Protein AF-A0A817PWX0-F1 (afdb_monomer_lite)

Structure (mmCIF, N/CA/C/O backbone):
data_AF-A0A817PWX0-F1
#
_entry.id   AF-A0A817PWX0-F1
#
loop_
_atom_site.group_PDB
_atom_site.id
_atom_site.type_symbol
_atom_site.label_atom_id
_atom_site.label_alt_id
_atom_site.label_comp_id
_atom_site.label_asym_id
_atom_site.label_entity_id
_atom_site.label_seq_id
_atom_site.pdbx_PDB_ins_code
_atom_site.Cartn_x
_atom_site.Cartn_y
_atom_site.Cartn_z
_atom_site.occupancy
_atom_site.B_iso_or_equiv
_atom_site.auth_seq_id
_atom_site.auth_comp_id
_atom_site.auth_asym_id
_atom_site.auth_atom_id
_atom_site.pdbx_PDB_model_num
ATOM 1 N N . MET A 1 1 ? 6.163 5.329 -25.088 1.00 40.84 1 MET A N 1
ATOM 2 C CA . MET A 1 1 ? 6.617 5.057 -26.471 1.00 40.84 1 MET A CA 1
ATOM 3 C C . MET A 1 1 ? 7.063 6.330 -27.169 1.00 40.84 1 MET A C 1
ATOM 5 O O . MET A 1 1 ? 8.194 6.352 -27.630 1.00 40.84 1 MET A O 1
ATOM 9 N N . LEU A 1 2 ? 6.255 7.398 -27.158 1.00 43.59 2 LEU A N 1
ATOM 10 C CA . LEU A 1 2 ? 6.602 8.690 -27.769 1.00 43.59 2 LEU A CA 1
ATOM 11 C C . LEU A 1 2 ? 7.989 9.223 -27.345 1.00 43.59 2 LEU A C 1
ATOM 13 O O . LEU A 1 2 ? 8.779 9.614 -28.189 1.00 43.59 2 LEU A O 1
ATOM 17 N N . THR A 1 3 ? 8.341 9.134 -26.059 1.00 62.03 3 THR A N 1
ATOM 18 C CA . THR A 1 3 ? 9.632 9.606 -25.517 1.00 62.03 3 THR A CA 1
ATOM 19 C C . THR A 1 3 ? 10.842 8.781 -25.958 1.00 62.03 3 THR A C 1
ATOM 21 O O . THR A 1 3 ? 11.950 9.301 -26.011 1.00 62.03 3 THR A O 1
ATOM 24 N N . ILE A 1 4 ? 10.650 7.491 -26.252 1.00 58.84 4 ILE A N 1
ATOM 25 C CA . ILE A 1 4 ? 11.721 6.617 -26.752 1.00 58.84 4 ILE A CA 1
ATOM 26 C C . ILE A 1 4 ? 11.934 6.910 -28.237 1.00 58.84 4 ILE A C 1
ATOM 28 O O . ILE A 1 4 ? 13.064 7.134 -28.645 1.00 58.84 4 ILE A O 1
ATOM 32 N N . ILE A 1 5 ? 10.851 7.025 -29.011 1.00 57.34 5 ILE A N 1
ATOM 33 C CA . ILE A 1 5 ? 10.894 7.398 -30.434 1.00 57.34 5 ILE A CA 1
ATOM 34 C C . ILE A 1 5 ? 11.563 8.770 -30.616 1.00 57.34 5 ILE A C 1
ATOM 36 O O . ILE A 1 5 ? 12.444 8.908 -31.456 1.00 57.34 5 ILE A O 1
ATOM 40 N N . LEU A 1 6 ? 11.233 9.756 -29.773 1.00 64.19 6 LEU A N 1
ATOM 41 C CA . LEU A 1 6 ? 11.852 11.086 -29.813 1.00 64.19 6 LEU A CA 1
ATOM 42 C C . LEU A 1 6 ? 13.366 11.039 -29.540 1.00 64.19 6 LEU A C 1
ATOM 44 O O . LEU A 1 6 ? 14.138 11.736 -30.191 1.00 64.19 6 LEU A O 1
ATOM 48 N N . LYS A 1 7 ? 13.801 10.193 -28.597 1.00 67.56 7 LYS A N 1
ATOM 49 C CA . LYS A 1 7 ? 15.224 9.998 -28.282 1.00 67.56 7 LYS A CA 1
ATOM 50 C C . LYS A 1 7 ? 15.969 9.265 -29.400 1.00 67.56 7 LYS A C 1
ATOM 52 O O . LYS A 1 7 ? 17.110 9.613 -29.671 1.00 67.56 7 LYS A O 1
ATOM 57 N N . LEU A 1 8 ? 15.333 8.300 -30.065 1.00 64.38 8 LEU A N 1
ATOM 58 C CA . LEU A 1 8 ? 15.919 7.592 -31.209 1.00 64.38 8 LEU A CA 1
ATOM 59 C C . LEU A 1 8 ? 16.055 8.516 -32.428 1.00 64.38 8 LEU A C 1
ATOM 61 O O . LEU A 1 8 ? 17.095 8.505 -33.076 1.00 64.38 8 LEU A O 1
ATOM 65 N N . LEU A 1 9 ? 15.065 9.381 -32.674 1.00 64.81 9 LEU A N 1
ATOM 66 C CA . LEU A 1 9 ? 15.140 10.425 -33.704 1.00 64.81 9 LEU A CA 1
ATOM 67 C C . LEU A 1 9 ? 16.273 11.423 -33.421 1.00 64.81 9 LEU A C 1
ATOM 69 O O . LEU A 1 9 ? 16.997 11.804 -34.334 1.00 64.81 9 LEU A O 1
ATOM 73 N N . LEU A 1 10 ? 16.473 11.812 -32.158 1.00 66.38 10 LEU A N 1
ATOM 74 C CA . LEU A 1 10 ? 17.607 12.646 -31.742 1.00 66.38 10 LEU A CA 1
ATOM 75 C C . LEU A 1 10 ? 18.958 11.957 -31.985 1.00 66.38 10 LEU A C 1
ATOM 77 O O . LEU A 1 10 ? 19.878 12.594 -32.490 1.00 66.38 10 LEU A O 1
ATOM 81 N N . VAL A 1 11 ? 19.073 10.663 -31.673 1.00 68.69 11 VAL A N 1
ATOM 82 C CA . VAL A 1 11 ? 20.285 9.875 -31.957 1.00 68.69 11 VAL A CA 1
ATOM 83 C C . VAL A 1 11 ? 20.549 9.810 -33.463 1.00 68.69 11 VAL A C 1
ATOM 85 O O . VAL A 1 11 ? 21.679 10.035 -33.887 1.00 68.69 11 VAL A O 1
ATOM 88 N N . GLU A 1 12 ? 19.522 9.592 -34.286 1.00 67.31 12 GLU A N 1
ATOM 89 C CA . GLU A 1 12 ? 19.667 9.567 -35.745 1.00 67.31 12 GLU A CA 1
ATOM 90 C C . GLU A 1 12 ? 20.144 10.921 -36.302 1.00 67.31 12 GLU A C 1
ATOM 92 O O . GLU A 1 12 ? 21.067 10.955 -37.116 1.00 67.31 12 GLU A O 1
ATOM 97 N N . GLN A 1 13 ? 19.590 12.040 -35.821 1.00 71.25 13 GLN A N 1
ATOM 98 C CA . GLN A 1 13 ? 19.987 13.393 -36.245 1.00 71.25 13 GLN A CA 1
ATOM 99 C C . GLN A 1 13 ? 21.423 13.752 -35.832 1.00 71.25 13 GLN A C 1
ATOM 101 O O . GLN A 1 13 ? 22.131 14.413 -36.589 1.00 71.25 13 GLN A O 1
ATOM 106 N N . ILE A 1 14 ? 21.878 13.293 -34.661 1.00 72.50 14 ILE A N 1
ATOM 107 C CA . ILE A 1 14 ? 23.241 13.544 -34.162 1.00 72.50 14 ILE A CA 1
ATOM 108 C C . ILE A 1 14 ? 24.264 12.638 -34.861 1.00 72.50 14 ILE A C 1
ATOM 110 O O . ILE A 1 14 ? 25.370 13.077 -35.178 1.00 72.50 14 ILE A O 1
ATOM 114 N N . CYS A 1 15 ? 23.916 11.377 -35.125 1.00 73.94 15 CYS A N 1
ATOM 115 C CA . CYS A 1 15 ? 24.840 10.413 -35.721 1.00 73.94 15 CYS A CA 1
ATOM 116 C C . CYS A 1 15 ? 24.952 10.545 -37.248 1.00 73.94 15 CYS A C 1
ATOM 118 O O . CYS A 1 15 ? 25.996 10.204 -37.802 1.00 73.94 15 CYS A O 1
ATOM 120 N N . ARG A 1 16 ? 23.930 11.057 -37.948 1.00 74.50 16 ARG A N 1
ATOM 121 C CA . ARG A 1 16 ? 23.910 11.135 -39.422 1.00 74.50 16 ARG A CA 1
ATOM 122 C C . ARG A 1 16 ? 25.044 11.977 -40.042 1.00 74.50 16 ARG A C 1
ATOM 124 O O . ARG A 1 16 ? 25.649 11.491 -40.997 1.00 74.50 16 ARG A O 1
ATOM 131 N N . PRO A 1 17 ? 25.424 13.155 -39.512 1.00 79.00 17 PRO A N 1
ATOM 132 C CA . PRO A 1 17 ? 26.587 13.901 -40.003 1.00 79.00 17 PRO A CA 1
ATOM 133 C C . PRO A 1 17 ? 27.907 13.133 -39.836 1.00 79.00 17 PRO A C 1
ATOM 135 O O . PRO A 1 17 ? 28.744 13.133 -40.733 1.00 79.00 17 PRO A O 1
ATOM 138 N N . ALA A 1 18 ? 28.075 12.431 -38.712 1.00 73.00 18 ALA A N 1
ATOM 139 C CA . ALA A 1 18 ? 29.274 11.648 -38.414 1.00 73.00 18 ALA A CA 1
ATOM 140 C C . ALA A 1 18 ? 29.367 10.354 -39.243 1.00 73.00 18 ALA A C 1
ATOM 142 O O . ALA A 1 18 ? 30.470 9.922 -39.578 1.00 73.00 18 ALA A O 1
ATOM 143 N N . ILE A 1 19 ? 28.226 9.762 -39.616 1.00 74.75 19 ILE A N 1
ATOM 144 C CA . ILE A 1 19 ? 28.167 8.646 -40.571 1.00 74.75 19 ILE A CA 1
ATOM 145 C C . ILE A 1 19 ? 28.560 9.127 -41.972 1.00 74.75 19 ILE A C 1
ATOM 147 O O . ILE A 1 19 ? 29.402 8.506 -42.616 1.00 74.75 19 ILE A O 1
ATOM 151 N N . ASN A 1 20 ? 28.014 10.260 -42.425 1.00 78.00 20 ASN A N 1
ATOM 152 C CA . ASN A 1 20 ? 28.338 10.828 -43.740 1.00 78.00 20 ASN A CA 1
ATOM 153 C C . ASN A 1 20 ? 29.815 11.246 -43.855 1.00 78.00 20 ASN A C 1
ATOM 155 O O . ASN A 1 20 ? 30.391 11.163 -44.934 1.00 78.00 20 ASN A O 1
ATOM 159 N N . ALA A 1 21 ? 30.435 11.656 -42.744 1.00 80.31 21 ALA A N 1
ATOM 160 C CA . ALA A 1 21 ? 31.865 11.953 -42.660 1.00 80.31 21 ALA A CA 1
ATOM 161 C C . ALA A 1 21 ? 32.761 10.699 -42.541 1.00 80.31 21 ALA A C 1
ATOM 163 O O . ALA A 1 21 ? 33.978 10.831 -42.448 1.00 80.31 21 ALA A O 1
ATOM 164 N N . GLY A 1 22 ? 32.185 9.488 -42.501 1.00 75.00 22 GLY A N 1
ATOM 165 C CA . GLY A 1 22 ? 32.920 8.224 -42.362 1.00 75.00 22 GLY A CA 1
ATOM 166 C C . GLY A 1 22 ? 33.505 7.963 -40.966 1.00 75.00 22 GLY A C 1
ATOM 167 O O . GLY A 1 22 ? 34.247 7.001 -40.787 1.00 75.00 22 GLY A O 1
ATOM 168 N N . ILE A 1 23 ? 33.174 8.800 -39.977 1.00 78.69 23 ILE A N 1
ATOM 169 C CA . ILE A 1 23 ? 33.685 8.719 -38.599 1.00 78.69 23 ILE A CA 1
ATOM 170 C C . ILE A 1 23 ? 32.976 7.599 -37.823 1.00 78.69 23 ILE A C 1
ATOM 172 O O . ILE A 1 23 ? 33.595 6.904 -37.020 1.00 78.69 23 ILE A O 1
ATOM 176 N N . LEU A 1 24 ? 31.676 7.409 -38.070 1.00 74.25 24 LEU A N 1
ATOM 177 C CA . LEU A 1 24 ? 30.864 6.341 -37.484 1.00 74.25 24 LEU A CA 1
ATOM 178 C C . LEU A 1 24 ? 30.359 5.397 -38.573 1.00 74.25 24 LEU A C 1
ATOM 180 O O . LEU A 1 24 ? 29.865 5.837 -39.610 1.00 74.25 24 LEU A O 1
ATOM 184 N N . LYS A 1 25 ? 30.410 4.087 -38.321 1.00 81.69 25 LYS A N 1
ATOM 185 C CA . LYS A 1 25 ? 29.771 3.108 -39.204 1.00 81.69 25 LYS A CA 1
ATOM 186 C C . LYS A 1 25 ? 28.276 3.035 -38.907 1.00 81.69 25 LYS A C 1
ATOM 188 O O . LYS A 1 25 ? 27.864 2.934 -37.753 1.00 81.69 25 LYS A O 1
ATOM 193 N N . SER A 1 26 ? 27.475 3.031 -39.971 1.00 75.19 26 SER A N 1
ATOM 194 C CA . SER A 1 26 ? 26.016 2.848 -39.921 1.00 75.19 26 SER A CA 1
ATOM 195 C C . SER A 1 26 ? 25.606 1.644 -39.059 1.00 75.19 26 SER A C 1
ATOM 197 O O . SER A 1 26 ? 24.709 1.750 -38.221 1.00 75.19 26 SER A O 1
ATOM 199 N N . ASP A 1 27 ? 26.306 0.518 -39.212 1.00 80.44 27 ASP A N 1
ATOM 200 C CA . ASP A 1 27 ? 25.978 -0.734 -38.522 1.00 80.44 27 ASP A CA 1
ATOM 201 C C . ASP A 1 27 ? 26.180 -0.651 -37.004 1.00 80.44 27 ASP A C 1
ATOM 203 O O . ASP A 1 27 ? 25.397 -1.227 -36.244 1.00 80.44 27 ASP A O 1
ATOM 207 N N . ASP A 1 28 ? 27.181 0.106 -36.548 1.00 77.00 28 ASP A N 1
ATOM 208 C CA . ASP A 1 28 ? 27.462 0.295 -35.121 1.00 77.00 28 ASP A CA 1
ATOM 209 C C . ASP A 1 28 ? 26.393 1.178 -34.463 1.00 77.00 28 ASP A C 1
ATOM 211 O O . ASP A 1 28 ? 25.913 0.871 -33.368 1.00 77.00 28 ASP A O 1
ATOM 215 N N . VAL A 1 29 ? 25.943 2.227 -35.161 1.00 74.88 29 VAL A N 1
ATOM 216 C CA . VAL A 1 29 ? 24.842 3.093 -34.706 1.00 74.88 29 VAL A CA 1
ATOM 217 C C . VAL A 1 29 ? 23.525 2.316 -34.665 1.00 74.88 29 VAL A C 1
ATOM 219 O O . VAL A 1 29 ? 22.787 2.407 -33.681 1.00 74.88 29 VAL A O 1
ATOM 222 N N . SER A 1 30 ? 23.250 1.494 -35.680 1.00 77.00 30 SER A N 1
ATOM 223 C CA . SER A 1 30 ? 22.069 0.622 -35.712 1.00 77.00 30 SER A CA 1
ATOM 224 C C . SER A 1 30 ? 22.077 -0.383 -34.552 1.00 77.00 30 SER A C 1
ATOM 226 O O . SER A 1 30 ? 21.095 -0.508 -33.813 1.00 77.00 30 SER A O 1
ATOM 228 N N . ARG A 1 31 ? 23.219 -1.032 -34.297 1.00 78.75 31 ARG A N 1
ATOM 229 C CA . ARG A 1 31 ? 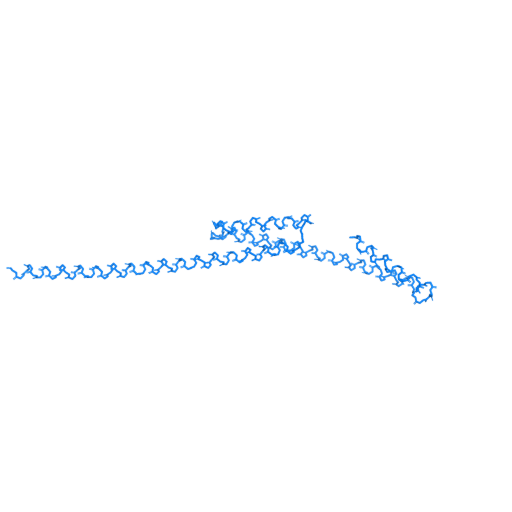23.375 -1.979 -33.185 1.00 78.75 31 ARG A CA 1
ATOM 230 C C . ARG A 1 31 ? 23.194 -1.302 -31.825 1.00 78.75 31 ARG A C 1
ATOM 232 O O . ARG A 1 31 ? 22.456 -1.817 -30.985 1.00 78.75 31 ARG A O 1
ATOM 239 N N . ALA A 1 32 ? 23.801 -0.134 -31.615 1.00 73.88 32 ALA A N 1
ATOM 240 C CA . ALA A 1 32 ? 23.629 0.648 -30.388 1.00 73.88 32 ALA A CA 1
ATOM 241 C C . ALA A 1 32 ? 22.160 1.055 -30.169 1.00 73.88 32 ALA A C 1
ATOM 243 O O . ALA A 1 32 ? 21.632 0.930 -29.063 1.00 73.88 32 ALA A O 1
ATOM 244 N N . THR A 1 33 ? 21.474 1.456 -31.238 1.00 74.19 33 THR A N 1
ATOM 245 C CA . THR A 1 33 ? 20.045 1.806 -31.233 1.00 74.19 33 THR A CA 1
ATOM 246 C C . THR A 1 33 ? 19.183 0.613 -30.804 1.00 74.19 33 THR A C 1
ATOM 248 O O . THR A 1 33 ? 18.364 0.740 -29.889 1.00 74.19 33 THR A O 1
ATOM 251 N N . HIS A 1 34 ? 19.415 -0.571 -31.381 1.00 79.25 34 HIS A N 1
ATOM 252 C CA . HIS A 1 34 ? 18.741 -1.809 -30.974 1.00 79.25 34 HIS A CA 1
ATOM 253 C C . HIS A 1 34 ? 18.988 -2.159 -29.499 1.00 79.25 34 HIS A C 1
ATOM 255 O O . HIS A 1 34 ? 18.048 -2.535 -28.792 1.00 79.25 34 HIS A O 1
ATOM 261 N N . HIS A 1 35 ? 20.218 -1.994 -29.004 1.00 77.06 35 HIS A N 1
ATOM 262 C CA . HIS A 1 35 ? 20.534 -2.210 -27.589 1.00 77.06 35 HIS A CA 1
ATOM 263 C C . HIS A 1 35 ? 19.774 -1.254 -26.666 1.00 77.06 35 HIS A C 1
ATOM 265 O O . HIS A 1 35 ? 19.238 -1.696 -25.650 1.00 77.06 35 HIS A O 1
ATOM 271 N N . VAL A 1 36 ? 19.676 0.031 -27.015 1.00 74.31 36 VAL A N 1
ATOM 272 C CA . VAL A 1 36 ? 18.938 1.026 -26.217 1.00 74.31 36 VAL A CA 1
ATOM 273 C C . VAL A 1 36 ? 17.442 0.708 -26.176 1.00 74.31 36 VAL A C 1
ATOM 275 O O . VAL A 1 36 ? 16.832 0.788 -25.107 1.00 74.31 36 VAL A O 1
ATOM 278 N N . ILE A 1 37 ? 16.851 0.301 -27.304 1.00 76.81 37 ILE A N 1
ATOM 279 C CA . ILE A 1 37 ? 15.445 -0.132 -27.359 1.00 76.81 37 ILE A CA 1
ATOM 280 C C . ILE A 1 37 ? 15.236 -1.354 -26.461 1.00 76.81 37 ILE A C 1
ATOM 282 O O . ILE A 1 37 ? 14.371 -1.330 -25.584 1.00 76.81 37 ILE A O 1
ATOM 286 N N . SER A 1 38 ? 16.071 -2.384 -26.623 1.00 79.06 38 SER A N 1
ATOM 287 C CA . SER A 1 38 ? 16.012 -3.620 -25.833 1.00 79.06 38 SER A CA 1
ATOM 288 C C . SER A 1 38 ? 16.173 -3.361 -24.328 1.00 79.06 38 SER A C 1
ATOM 290 O O . SER A 1 38 ? 15.429 -3.902 -23.498 1.00 79.06 38 SER A O 1
ATOM 292 N N . LEU A 1 39 ? 17.090 -2.465 -23.952 1.00 74.69 39 LEU A N 1
ATOM 293 C CA . LEU A 1 39 ? 17.275 -2.039 -22.568 1.00 74.69 39 LEU A CA 1
ATOM 294 C C . LEU A 1 39 ? 16.031 -1.310 -22.043 1.00 74.69 39 LEU A C 1
ATOM 296 O O . LEU A 1 39 ? 15.567 -1.605 -20.941 1.00 74.69 39 LEU A O 1
ATOM 300 N N . GLY A 1 40 ? 15.451 -0.408 -22.838 1.00 73.50 40 GLY A N 1
ATOM 301 C CA . GLY A 1 40 ? 14.217 0.301 -22.502 1.00 73.50 40 GLY A CA 1
ATOM 302 C C . GLY A 1 40 ? 13.028 -0.639 -22.283 1.00 73.50 40 GLY A C 1
ATOM 303 O O . GLY A 1 40 ? 12.274 -0.475 -21.322 1.00 73.50 40 GLY A O 1
ATOM 304 N N . GLU A 1 41 ? 12.877 -1.667 -23.116 1.00 80.81 41 GLU A N 1
ATOM 305 C CA . GLU A 1 41 ? 11.848 -2.699 -22.941 1.00 80.81 41 GLU A CA 1
ATOM 306 C C . GLU A 1 41 ? 12.083 -3.558 -21.698 1.00 80.81 41 GLU A C 1
ATOM 308 O O . GLU A 1 41 ? 11.136 -3.932 -20.999 1.00 80.81 41 GLU A O 1
ATOM 313 N N . THR A 1 42 ? 13.341 -3.872 -21.401 1.00 79.50 42 THR A N 1
ATOM 314 C CA . THR A 1 42 ? 13.719 -4.625 -20.200 1.00 79.50 42 THR A CA 1
ATOM 315 C C . THR A 1 42 ? 13.427 -3.822 -18.935 1.00 79.50 42 THR A C 1
ATOM 317 O O . THR A 1 42 ? 12.777 -4.340 -18.026 1.00 79.50 42 THR A O 1
ATOM 320 N N . LEU A 1 43 ? 13.795 -2.539 -18.911 1.00 77.56 43 LEU A N 1
ATOM 321 C CA . LEU A 1 43 ? 13.462 -1.603 -17.834 1.00 77.56 43 LEU A CA 1
ATOM 322 C C .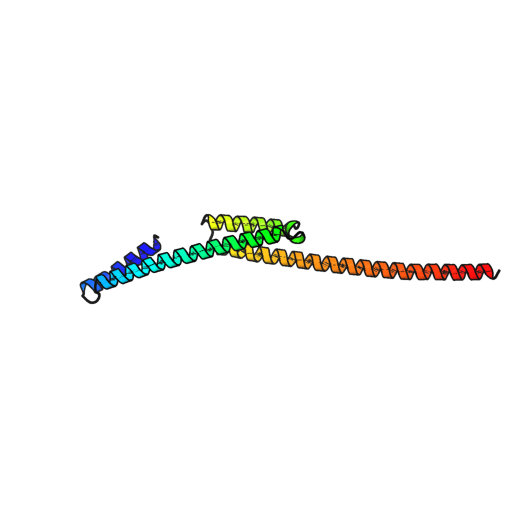 LEU A 1 43 ? 11.950 -1.460 -17.654 1.00 77.56 43 LEU A C 1
ATOM 324 O O . LEU A 1 43 ? 11.463 -1.550 -16.531 1.00 77.56 43 LEU A O 1
ATOM 328 N N . LYS A 1 44 ? 11.190 -1.311 -18.746 1.00 79.88 44 LYS A N 1
ATOM 329 C CA . LYS A 1 44 ? 9.722 -1.247 -18.694 1.00 79.88 44 LYS A CA 1
ATOM 330 C C . LYS A 1 44 ? 9.127 -2.509 -18.068 1.00 79.88 44 LYS A C 1
ATOM 332 O O . LYS A 1 44 ? 8.246 -2.418 -17.218 1.00 79.88 44 LYS A O 1
ATOM 337 N N . ARG A 1 45 ? 9.611 -3.691 -18.463 1.00 83.69 45 ARG A N 1
ATOM 338 C CA . ARG A 1 45 ? 9.165 -4.969 -17.885 1.00 83.69 45 ARG A CA 1
ATOM 339 C C . ARG A 1 45 ? 9.519 -5.077 -16.403 1.00 83.69 45 ARG A C 1
ATOM 341 O O . ARG A 1 45 ? 8.681 -5.525 -15.627 1.00 83.69 45 ARG A O 1
ATOM 348 N N . ALA A 1 46 ? 10.726 -4.674 -16.012 1.00 76.44 46 ALA A N 1
ATOM 349 C CA . ALA A 1 46 ? 11.152 -4.677 -14.614 1.00 76.44 46 ALA A CA 1
ATOM 350 C C . ALA A 1 46 ? 10.315 -3.710 -13.762 1.00 76.44 46 ALA A C 1
ATOM 352 O O . ALA A 1 46 ? 9.852 -4.090 -12.689 1.00 76.44 46 ALA A O 1
ATOM 353 N N . TYR A 1 47 ? 10.059 -2.503 -14.274 1.00 79.25 47 TYR A N 1
ATOM 354 C CA . TYR A 1 47 ? 9.200 -1.510 -13.634 1.00 79.25 47 TYR A CA 1
ATOM 355 C C . TYR A 1 47 ? 7.783 -2.048 -13.420 1.00 79.25 47 TYR A C 1
ATOM 357 O O . TYR A 1 47 ? 7.298 -2.043 -12.294 1.00 79.25 47 TYR A O 1
ATOM 365 N N . ASN A 1 48 ? 7.157 -2.604 -14.463 1.00 83.38 48 ASN A N 1
ATOM 366 C CA . ASN A 1 48 ? 5.815 -3.177 -14.351 1.00 83.38 48 ASN A CA 1
ATOM 367 C C . ASN A 1 48 ? 5.757 -4.296 -13.299 1.00 83.38 48 ASN A C 1
ATOM 369 O O . ASN A 1 48 ? 4.876 -4.277 -12.448 1.00 83.38 48 ASN A O 1
ATOM 373 N N . ARG A 1 49 ? 6.743 -5.209 -13.280 1.00 86.06 49 ARG A N 1
ATOM 374 C CA . ARG A 1 49 ? 6.822 -6.253 -12.240 1.00 86.06 49 ARG A CA 1
ATOM 375 C C . ARG A 1 49 ? 6.955 -5.670 -10.833 1.00 86.06 49 ARG A C 1
ATOM 377 O O . ARG A 1 49 ? 6.352 -6.189 -9.900 1.00 86.06 49 ARG A O 1
ATOM 384 N N . ALA A 1 50 ? 7.752 -4.616 -10.664 1.00 79.88 50 ALA A N 1
ATOM 385 C CA . ALA A 1 50 ? 7.892 -3.947 -9.374 1.00 79.88 50 ALA A CA 1
ATOM 386 C C . ALA A 1 50 ? 6.566 -3.309 -8.926 1.00 79.88 50 ALA A C 1
ATOM 388 O O . ALA A 1 50 ? 6.196 -3.432 -7.758 1.00 79.88 50 ALA A O 1
ATOM 389 N N . CYS A 1 51 ? 5.823 -2.693 -9.851 1.00 79.88 51 CYS A N 1
ATOM 390 C CA . CYS A 1 51 ? 4.489 -2.156 -9.586 1.00 79.88 51 CYS A CA 1
ATOM 391 C C . CYS A 1 51 ? 3.491 -3.255 -9.196 1.00 79.88 51 CYS A C 1
ATOM 393 O O . CYS A 1 51 ? 2.786 -3.096 -8.201 1.00 79.88 51 CYS A O 1
ATOM 395 N N . ASP A 1 52 ? 3.473 -4.379 -9.913 1.00 86.25 52 ASP A N 1
ATOM 396 C CA . ASP A 1 52 ? 2.593 -5.515 -9.611 1.00 86.25 52 ASP A CA 1
ATOM 397 C C . ASP A 1 52 ? 2.885 -6.099 -8.221 1.00 86.25 52 ASP A C 1
ATOM 399 O O . ASP A 1 52 ? 1.971 -6.328 -7.425 1.00 86.25 52 ASP A O 1
ATOM 403 N N . ASN A 1 53 ? 4.167 -6.264 -7.880 1.00 85.75 53 ASN A N 1
ATOM 404 C CA . ASN A 1 53 ? 4.583 -6.707 -6.549 1.00 85.75 53 ASN A CA 1
ATOM 405 C C . ASN A 1 53 ? 4.175 -5.708 -5.458 1.00 85.75 53 ASN A C 1
ATOM 407 O O . ASN A 1 53 ? 3.710 -6.115 -4.395 1.00 85.75 53 ASN A O 1
ATOM 411 N N . ALA A 1 54 ? 4.307 -4.403 -5.708 1.00 81.50 54 ALA A N 1
ATOM 412 C CA . ALA A 1 54 ? 3.894 -3.374 -4.755 1.00 81.50 54 ALA A CA 1
ATOM 413 C C . ALA A 1 54 ? 2.378 -3.405 -4.498 1.00 81.50 54 ALA A C 1
ATOM 415 O O . ALA A 1 54 ? 1.945 -3.319 -3.347 1.00 81.50 54 ALA A O 1
ATOM 416 N N . VAL A 1 55 ? 1.574 -3.588 -5.549 1.00 85.44 55 VAL A N 1
ATOM 417 C CA . VAL A 1 55 ? 0.119 -3.774 -5.441 1.00 85.44 55 VAL A CA 1
ATOM 418 C C . VAL A 1 55 ? -0.206 -5.028 -4.631 1.00 85.44 55 VAL A C 1
ATOM 420 O O . VAL A 1 55 ? -1.042 -4.974 -3.729 1.00 85.44 55 VAL A O 1
ATOM 423 N N . LYS A 1 56 ? 0.459 -6.151 -4.923 1.00 88.94 56 LYS A N 1
ATOM 424 C CA . LYS A 1 56 ? 0.256 -7.406 -4.193 1.00 88.94 56 LYS A CA 1
ATOM 425 C C . LYS A 1 56 ? 0.542 -7.230 -2.699 1.00 88.94 56 LYS A C 1
ATOM 427 O O . LYS A 1 56 ? -0.318 -7.541 -1.880 1.00 88.94 56 LYS A O 1
ATOM 432 N N . ASN A 1 57 ? 1.686 -6.640 -2.358 1.00 86.88 57 ASN A N 1
ATOM 433 C CA . ASN A 1 57 ? 2.075 -6.371 -0.972 1.00 86.88 57 ASN A CA 1
ATOM 434 C C . ASN A 1 57 ? 1.098 -5.413 -0.269 1.00 86.88 57 ASN A C 1
ATOM 436 O O . ASN A 1 57 ? 0.819 -5.568 0.918 1.00 86.88 57 ASN A O 1
ATOM 440 N N . SER A 1 58 ? 0.562 -4.420 -0.987 1.00 86.56 58 SER A N 1
ATOM 441 C CA . SER A 1 58 ? -0.476 -3.529 -0.456 1.00 86.56 58 SER A CA 1
ATOM 442 C C . SER A 1 58 ? -1.757 -4.302 -0.125 1.00 86.56 58 SER A C 1
ATOM 444 O O . SER A 1 58 ? -2.303 -4.134 0.964 1.00 86.56 58 SER A O 1
ATOM 446 N N . ASN A 1 59 ? -2.198 -5.209 -1.000 1.00 88.12 59 ASN A N 1
ATOM 447 C CA . ASN A 1 59 ? -3.370 -6.049 -0.746 1.00 88.12 59 ASN A CA 1
ATOM 448 C C . ASN A 1 59 ? -3.157 -7.013 0.430 1.00 88.12 59 ASN A C 1
ATOM 450 O O . ASN A 1 59 ? -4.040 -7.141 1.274 1.00 88.12 59 ASN A O 1
ATOM 454 N N . GLU A 1 60 ? -1.984 -7.643 0.526 1.00 89.44 60 GLU A N 1
ATOM 455 C CA . GLU A 1 60 ? -1.619 -8.493 1.670 1.00 89.44 60 GLU A CA 1
ATOM 456 C C . GLU A 1 60 ? -1.615 -7.696 2.983 1.00 89.44 60 GLU A C 1
ATOM 458 O O . GLU A 1 60 ? -2.151 -8.146 3.997 1.00 89.44 60 GLU A O 1
ATOM 463 N N . PHE A 1 61 ? -1.093 -6.467 2.962 1.00 88.62 61 PHE A N 1
ATOM 464 C CA . PHE A 1 61 ? -1.157 -5.572 4.113 1.00 88.62 61 PHE A CA 1
ATOM 465 C C . PHE A 1 61 ? -2.601 -5.205 4.483 1.00 88.62 61 PHE A C 1
ATOM 467 O O . PHE A 1 61 ? -2.961 -5.234 5.658 1.00 88.62 61 PHE A O 1
ATOM 474 N N . LEU A 1 62 ? -3.454 -4.906 3.504 1.00 89.19 62 LEU A N 1
ATOM 475 C CA . LEU A 1 62 ? -4.868 -4.613 3.746 1.00 89.19 62 LEU A CA 1
ATOM 476 C C . LEU A 1 62 ? -5.616 -5.804 4.365 1.00 89.19 62 LEU A C 1
ATOM 478 O O . LEU A 1 62 ? -6.392 -5.597 5.294 1.00 89.19 62 LEU A O 1
ATOM 482 N N . LEU A 1 63 ? -5.334 -7.031 3.919 1.00 89.56 63 LEU A N 1
ATOM 483 C CA . LEU A 1 63 ? -5.869 -8.254 4.531 1.00 89.56 63 LEU A CA 1
ATOM 484 C C . LEU A 1 63 ? -5.414 -8.403 5.989 1.00 89.56 63 LEU A C 1
ATOM 486 O O . LEU A 1 63 ? -6.206 -8.769 6.853 1.00 89.56 63 LEU A O 1
ATOM 490 N N . SER A 1 64 ? -4.155 -8.069 6.293 1.00 88.31 64 SER A N 1
ATOM 491 C CA . SER A 1 64 ? -3.659 -8.107 7.676 1.00 88.31 64 SER A CA 1
ATOM 492 C C . SER A 1 64 ? -4.390 -7.125 8.603 1.00 88.31 64 SER A C 1
ATOM 494 O O . SER A 1 64 ? -4.564 -7.418 9.782 1.00 88.31 64 SER A O 1
ATOM 496 N N . ILE A 1 65 ? -4.866 -5.992 8.070 1.00 87.19 65 ILE A N 1
ATOM 497 C CA . ILE A 1 65 ? -5.669 -5.017 8.822 1.00 87.19 65 ILE A CA 1
ATOM 498 C C . ILE A 1 65 ? -7.083 -5.548 9.062 1.00 87.19 65 ILE A C 1
ATOM 500 O O . ILE A 1 65 ? -7.614 -5.379 10.155 1.00 87.19 65 ILE A O 1
ATOM 504 N N . GLU A 1 66 ? -7.687 -6.193 8.062 1.00 84.00 66 GLU A N 1
ATOM 505 C CA . GLU A 1 66 ? -9.013 -6.810 8.196 1.00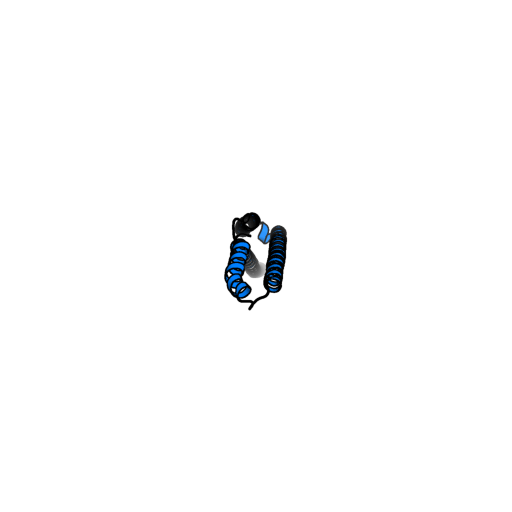 84.00 66 GLU A CA 1
ATOM 506 C C . GLU A 1 66 ? -9.019 -7.926 9.248 1.00 84.00 66 GLU A C 1
ATOM 508 O O . GLU A 1 66 ? -9.977 -8.039 10.006 1.00 84.00 66 GLU A O 1
ATOM 513 N N . ASN A 1 67 ? -7.922 -8.678 9.361 1.00 85.06 67 ASN A N 1
ATOM 514 C CA . ASN A 1 67 ? -7.760 -9.735 10.362 1.00 85.06 67 ASN A CA 1
ATOM 515 C C . ASN A 1 67 ? -7.384 -9.223 11.767 1.00 85.06 67 ASN A C 1
ATOM 517 O O . ASN A 1 67 ? -7.307 -10.013 12.705 1.00 85.06 67 ASN A O 1
ATOM 521 N N . ASN A 1 68 ? -7.122 -7.925 11.937 1.00 82.56 68 ASN A N 1
ATOM 522 C CA . ASN A 1 68 ? -6.809 -7.325 13.231 1.00 82.56 68 ASN A CA 1
ATOM 523 C C . ASN A 1 68 ? -8.091 -6.716 13.823 1.00 82.56 68 ASN A C 1
ATOM 525 O O . ASN A 1 68 ? -8.579 -5.704 13.327 1.00 82.56 68 ASN A O 1
ATOM 529 N N . GLU A 1 69 ? -8.653 -7.305 14.885 1.00 77.00 69 GLU A N 1
ATOM 530 C CA . GLU A 1 69 ? -9.922 -6.861 15.504 1.00 77.00 69 GLU A CA 1
ATOM 531 C C . GLU A 1 69 ? -9.901 -5.387 15.945 1.00 77.00 69 GLU A C 1
ATOM 533 O O . GLU A 1 69 ? -10.883 -4.656 15.793 1.00 77.00 69 GLU A O 1
ATOM 538 N N . ASN A 1 70 ? -8.752 -4.914 16.424 1.00 73.94 70 ASN A N 1
ATOM 539 C CA . ASN A 1 70 ? -8.579 -3.545 16.900 1.00 73.94 70 ASN A CA 1
ATOM 540 C C . ASN A 1 70 ? -8.505 -2.531 15.754 1.00 73.94 70 ASN A C 1
ATOM 542 O O . ASN A 1 70 ? -9.035 -1.422 15.854 1.00 73.94 70 ASN A O 1
ATOM 546 N N . ALA A 1 71 ? -7.848 -2.906 14.659 1.00 75.81 71 ALA A N 1
ATOM 547 C CA . ALA A 1 71 ? -7.698 -2.052 13.488 1.00 75.81 71 ALA A CA 1
ATOM 548 C C . ALA A 1 71 ? -8.950 -2.086 12.593 1.00 75.81 71 ALA A C 1
ATOM 550 O O . ALA A 1 71 ? -9.358 -1.054 12.059 1.00 75.81 71 ALA A O 1
ATOM 551 N N . SER A 1 72 ? -9.593 -3.247 12.466 1.00 78.81 72 SER A N 1
ATOM 552 C CA . SER A 1 72 ? -10.773 -3.463 11.624 1.00 78.81 72 SER A CA 1
ATOM 553 C C . SER A 1 72 ? -12.028 -2.766 12.158 1.00 78.81 72 SER A C 1
ATOM 555 O O . SER A 1 72 ? -12.844 -2.293 11.368 1.00 78.81 72 SER A O 1
ATOM 557 N N . THR A 1 73 ? -12.174 -2.618 13.474 1.00 80.19 73 THR A N 1
ATOM 558 C CA . THR A 1 73 ? -13.337 -1.946 14.083 1.00 80.19 73 THR A CA 1
ATOM 559 C C . THR A 1 73 ? -13.146 -0.436 14.252 1.00 80.19 73 THR A C 1
ATOM 561 O O . THR A 1 73 ? -14.108 0.299 14.487 1.00 80.19 73 THR A O 1
ATOM 564 N N . ASN A 1 74 ? -11.921 0.071 14.086 1.00 89.19 74 ASN A N 1
ATOM 565 C CA . ASN A 1 74 ? -11.628 1.486 14.265 1.00 89.19 74 ASN A CA 1
ATOM 566 C C . ASN A 1 74 ? -12.054 2.324 13.043 1.00 89.19 74 ASN A C 1
ATOM 568 O O . ASN A 1 74 ? -11.514 2.189 11.944 1.00 89.19 74 ASN A O 1
ATOM 572 N N . ALA A 1 75 ? -12.977 3.269 13.248 1.00 88.12 75 ALA A N 1
ATOM 573 C CA . ALA A 1 75 ? -13.513 4.118 12.179 1.00 88.12 75 ALA A CA 1
ATOM 574 C C . ALA A 1 75 ? -12.445 4.959 11.448 1.00 88.12 75 ALA A C 1
ATOM 576 O O . ALA A 1 75 ? -12.561 5.201 10.243 1.00 88.12 75 ALA A O 1
ATOM 577 N N . THR A 1 76 ? -11.398 5.402 12.150 1.00 87.69 76 THR A N 1
ATOM 578 C CA . THR A 1 76 ? -10.303 6.190 11.563 1.00 87.69 76 THR A CA 1
ATOM 579 C C . THR A 1 76 ? -9.427 5.320 10.665 1.00 87.69 76 THR A C 1
ATOM 581 O O . THR A 1 76 ? -9.111 5.724 9.544 1.00 87.69 76 THR A O 1
ATOM 584 N N . VAL A 1 77 ? -9.101 4.101 11.109 1.00 89.75 77 VAL A N 1
ATOM 585 C CA . VAL A 1 77 ? -8.357 3.121 10.299 1.00 89.75 77 VAL A CA 1
ATOM 586 C C . VAL A 1 77 ? -9.162 2.732 9.063 1.00 89.75 77 VAL A C 1
ATOM 588 O O . VAL A 1 77 ? -8.624 2.764 7.960 1.00 89.75 77 VAL A O 1
ATOM 591 N N . GLN A 1 78 ? -10.463 2.471 9.200 1.00 90.00 78 GLN A N 1
ATOM 592 C CA . GLN A 1 78 ? -11.330 2.112 8.072 1.00 90.00 78 GLN A CA 1
ATOM 593 C C . GLN A 1 78 ? -11.416 3.210 7.000 1.00 90.00 78 GLN A C 1
ATOM 595 O O . GLN A 1 78 ? -11.376 2.926 5.798 1.00 90.00 78 GLN A O 1
ATOM 600 N N . ARG A 1 79 ? -11.462 4.488 7.402 1.00 90.00 79 ARG A N 1
ATOM 601 C CA . ARG A 1 79 ? -11.379 5.608 6.446 1.00 90.00 79 ARG A CA 1
ATOM 602 C C . ARG A 1 79 ? -10.034 5.636 5.720 1.00 90.00 79 ARG A C 1
ATOM 604 O O . ARG A 1 79 ? -10.016 5.795 4.500 1.00 90.00 79 ARG A O 1
ATOM 611 N N . ALA A 1 80 ? -8.930 5.449 6.443 1.00 90.94 80 ALA A N 1
ATOM 612 C CA . ALA A 1 80 ? -7.592 5.412 5.854 1.00 90.94 80 ALA A CA 1
ATOM 613 C C . ALA A 1 80 ? -7.407 4.212 4.902 1.00 90.94 80 ALA A C 1
ATOM 615 O O . ALA A 1 80 ? -6.850 4.373 3.816 1.00 90.94 80 ALA A O 1
ATOM 616 N N . VAL A 1 81 ? -7.947 3.039 5.252 1.00 92.75 81 VAL A N 1
ATOM 617 C CA . VAL A 1 81 ? -7.990 1.839 4.398 1.00 92.75 81 VAL A CA 1
ATOM 618 C C . VAL A 1 81 ? -8.735 2.124 3.098 1.00 92.75 81 VAL A C 1
ATOM 620 O O . VAL A 1 81 ? -8.228 1.821 2.016 1.00 92.75 81 VAL A O 1
ATOM 623 N N . LYS A 1 82 ? -9.922 2.737 3.181 1.00 92.50 82 LYS A N 1
ATOM 624 C CA . LYS A 1 82 ? -10.727 3.073 2.000 1.00 92.50 82 LYS A CA 1
ATOM 625 C C . LYS A 1 82 ? -9.997 4.047 1.075 1.00 92.50 82 LYS A C 1
ATOM 627 O O . LYS A 1 82 ? -10.010 3.849 -0.139 1.00 92.50 82 LYS A O 1
ATOM 632 N N . GLN A 1 83 ? -9.340 5.059 1.643 1.00 92.69 83 GLN A N 1
ATOM 633 C CA . GLN A 1 83 ? -8.523 5.994 0.872 1.00 92.69 83 GLN A CA 1
ATOM 634 C C . GLN A 1 83 ? -7.367 5.269 0.172 1.00 92.69 83 GLN A C 1
ATOM 636 O O . GLN A 1 83 ? -7.222 5.389 -1.041 1.00 92.69 83 GLN A O 1
ATOM 641 N N . HIS A 1 84 ? -6.607 4.448 0.903 1.00 92.38 84 HIS A N 1
ATOM 642 C CA . HIS A 1 84 ? -5.480 3.707 0.337 1.00 92.38 84 HIS A CA 1
ATOM 643 C C . H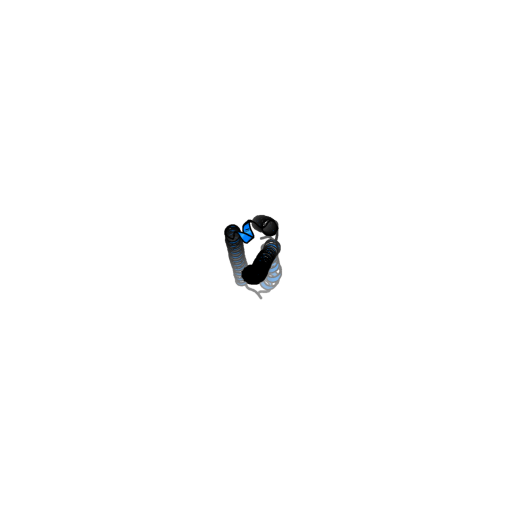IS A 1 84 ? -5.914 2.756 -0.792 1.00 92.38 84 HIS A C 1
ATOM 645 O O . HIS A 1 84 ? -5.284 2.726 -1.848 1.00 92.38 84 HIS A O 1
ATOM 651 N N . ARG A 1 85 ? -7.036 2.038 -0.625 1.00 92.50 85 ARG A N 1
ATOM 652 C CA . ARG A 1 85 ? -7.626 1.183 -1.674 1.00 92.50 85 ARG A CA 1
ATOM 653 C C . ARG A 1 85 ? -7.961 1.964 -2.943 1.00 92.50 85 ARG A C 1
ATOM 655 O O . ARG A 1 85 ? -7.684 1.492 -4.045 1.00 92.50 85 ARG A O 1
ATOM 662 N N . ASN A 1 86 ? -8.554 3.148 -2.797 1.00 93.44 86 ASN A N 1
ATOM 663 C CA . ASN A 1 86 ? -8.865 4.004 -3.938 1.00 93.44 86 ASN A CA 1
ATOM 664 C C . ASN A 1 86 ? -7.592 4.481 -4.643 1.00 93.44 86 ASN A C 1
ATOM 666 O O . ASN A 1 86 ? -7.520 4.396 -5.866 1.00 93.44 86 ASN A O 1
ATOM 670 N N . ASP A 1 87 ? -6.578 4.907 -3.893 1.00 90.94 87 ASP A N 1
ATOM 671 C CA . ASP A 1 87 ? -5.315 5.389 -4.459 1.00 90.94 87 ASP A CA 1
ATOM 672 C C . ASP A 1 87 ? -4.585 4.292 -5.248 1.00 90.94 87 ASP A C 1
ATOM 674 O O . ASP A 1 87 ? -4.110 4.534 -6.359 1.00 90.94 87 ASP A O 1
ATOM 678 N N . VAL A 1 88 ? -4.555 3.060 -4.724 1.00 90.12 88 VAL A N 1
ATOM 679 C CA . VAL A 1 88 ? -4.003 1.891 -5.432 1.00 90.12 88 VAL A CA 1
ATOM 680 C C . VAL A 1 88 ? -4.789 1.607 -6.714 1.00 90.12 88 VAL A C 1
ATOM 682 O O . VAL A 1 88 ? -4.193 1.369 -7.765 1.00 90.12 88 VAL A O 1
ATOM 685 N N . LYS A 1 89 ? -6.123 1.691 -6.668 1.00 91.25 89 LYS A N 1
ATOM 686 C CA . LYS A 1 89 ? -6.983 1.478 -7.841 1.00 91.25 89 LYS A CA 1
ATOM 687 C C . LYS A 1 89 ? -6.777 2.546 -8.917 1.00 91.25 89 LYS A C 1
ATOM 689 O O . LYS A 1 89 ? -6.767 2.223 -10.104 1.00 91.25 89 LYS A O 1
ATOM 694 N N . GLU A 1 90 ? -6.632 3.814 -8.540 1.00 91.00 90 GLU A N 1
ATOM 695 C CA . GLU A 1 90 ? -6.366 4.888 -9.504 1.00 91.00 90 GLU A CA 1
ATOM 696 C C . GLU A 1 90 ? -4.940 4.789 -10.078 1.00 91.00 90 GLU A C 1
ATOM 698 O O . GLU A 1 90 ? -4.750 5.071 -11.264 1.00 91.00 90 GLU A O 1
ATOM 703 N N . PHE A 1 91 ? -3.963 4.304 -9.299 1.00 88.00 91 PHE A N 1
ATOM 704 C CA . PHE A 1 91 ? -2.611 4.002 -9.788 1.00 88.00 91 PHE A CA 1
ATOM 705 C C . PHE A 1 91 ? -2.627 2.880 -10.833 1.00 88.00 91 PHE A C 1
ATOM 707 O O . PHE A 1 91 ? -2.067 3.039 -11.915 1.00 88.00 91 PHE A O 1
ATOM 714 N N . GLN A 1 92 ? -3.348 1.785 -10.573 1.00 87.31 92 GLN A N 1
ATOM 715 C CA . GLN A 1 92 ? -3.505 0.681 -11.532 1.00 87.31 92 GLN A CA 1
ATOM 716 C C . GLN A 1 92 ? -4.164 1.114 -12.848 1.00 87.31 92 GLN A C 1
ATOM 718 O O . GLN A 1 92 ? -3.861 0.568 -13.906 1.00 87.31 92 GLN A O 1
ATOM 723 N N . LYS A 1 93 ? -5.053 2.112 -12.801 1.00 90.25 93 LYS A N 1
ATOM 724 C CA . LYS A 1 93 ? -5.666 2.713 -13.996 1.00 90.25 93 LYS A CA 1
ATOM 725 C C . LYS A 1 93 ? -4.739 3.693 -14.726 1.00 90.25 93 LYS A C 1
ATOM 727 O O . LYS A 1 93 ? -5.156 4.268 -15.727 1.00 90.25 93 LYS A O 1
ATOM 732 N N . GLY A 1 94 ? -3.532 3.935 -14.214 1.00 86.12 94 GLY A N 1
ATOM 733 C CA . GLY A 1 94 ? -2.582 4.904 -14.761 1.00 86.12 94 GLY A CA 1
ATOM 734 C C . GLY A 1 94 ? -3.007 6.363 -14.585 1.00 86.12 94 GLY A C 1
ATOM 735 O O . GLY A 1 94 ? -2.535 7.223 -15.323 1.00 86.12 94 GLY A O 1
ATOM 736 N N . LYS A 1 95 ? -3.920 6.655 -13.649 1.00 85.12 95 LYS A N 1
ATOM 737 C CA . LYS A 1 95 ? -4.442 8.013 -13.425 1.00 85.12 95 LYS A CA 1
ATOM 738 C C . LYS A 1 95 ? -3.625 8.828 -12.431 1.00 85.12 95 LYS A C 1
ATOM 740 O O . LYS A 1 95 ? -3.701 10.052 -12.441 1.00 85.12 95 LYS A O 1
ATOM 745 N N . VAL A 1 96 ? -2.884 8.155 -11.557 1.00 85.69 96 VAL A N 1
ATOM 746 C CA . VAL A 1 96 ? -1.983 8.780 -10.586 1.00 85.69 96 VAL A CA 1
ATOM 747 C C . VAL A 1 96 ? -0.625 8.093 -10.628 1.00 85.69 96 VAL A C 1
ATOM 749 O O . VAL A 1 96 ? -0.521 6.929 -11.014 1.00 85.69 96 VAL A O 1
ATOM 752 N N . ASN A 1 97 ? 0.415 8.814 -10.215 1.00 85.56 97 ASN A N 1
ATOM 753 C CA . ASN A 1 97 ? 1.770 8.278 -10.121 1.00 85.56 97 ASN A CA 1
ATOM 754 C C . ASN A 1 97 ? 1.949 7.441 -8.846 1.00 85.56 97 ASN A C 1
ATOM 756 O O . ASN A 1 97 ? 1.138 7.508 -7.924 1.00 85.56 97 ASN A O 1
ATOM 760 N N . VAL A 1 98 ? 3.055 6.694 -8.782 1.00 78.94 98 VAL A N 1
ATOM 761 C CA . VAL A 1 98 ? 3.412 5.798 -7.664 1.00 78.94 98 VAL A CA 1
ATOM 762 C C . VAL A 1 98 ? 3.496 6.499 -6.299 1.00 78.94 98 VAL A C 1
ATOM 764 O O . VAL A 1 98 ? 3.288 5.865 -5.266 1.00 78.94 98 VAL A O 1
ATOM 767 N N . ASP A 1 99 ? 3.726 7.812 -6.280 1.00 84.19 99 ASP A N 1
ATOM 768 C CA . ASP A 1 99 ? 3.837 8.596 -5.046 1.00 84.19 99 ASP A CA 1
ATOM 769 C C . ASP A 1 99 ? 2.529 8.634 -4.248 1.00 84.19 99 ASP A C 1
ATOM 771 O O . ASP A 1 99 ? 2.550 8.618 -3.018 1.00 84.19 99 ASP A O 1
ATOM 775 N N . VAL A 1 100 ? 1.380 8.643 -4.931 1.00 87.81 100 VAL A N 1
ATOM 776 C CA . VAL A 1 100 ? 0.058 8.735 -4.291 1.00 87.81 100 VAL A CA 1
ATOM 777 C C . VAL A 1 100 ? -0.250 7.496 -3.436 1.00 87.81 100 VAL A C 1
ATOM 779 O O . VAL A 1 100 ? -0.450 7.657 -2.227 1.00 87.81 100 VAL A O 1
ATOM 782 N N . PRO A 1 101 ? -0.240 6.258 -3.980 1.00 86.75 101 PRO A N 1
ATOM 783 C CA . PRO A 1 101 ? -0.456 5.064 -3.167 1.00 86.75 101 PRO A CA 1
ATOM 784 C C . PRO A 1 101 ? 0.653 4.856 -2.126 1.00 86.75 101 PRO A C 1
ATOM 786 O O . PRO A 1 101 ? 0.377 4.321 -1.051 1.00 86.75 101 PRO A O 1
ATOM 789 N N . TYR A 1 102 ? 1.888 5.299 -2.391 1.00 86.62 102 TYR A N 1
ATOM 790 C CA . TYR A 1 102 ? 2.967 5.239 -1.402 1.00 86.62 102 TYR A CA 1
ATOM 791 C C . TYR A 1 102 ? 2.670 6.121 -0.181 1.00 86.62 102 TYR A C 1
ATOM 793 O O . TYR A 1 102 ? 2.716 5.651 0.959 1.00 86.62 102 TYR A O 1
ATOM 801 N N . GLN A 1 103 ? 2.300 7.384 -0.397 1.00 90.00 103 GLN A N 1
ATOM 802 C CA . GLN A 1 103 ? 1.975 8.300 0.696 1.00 90.00 103 GLN A CA 1
ATOM 803 C C . GLN A 1 103 ? 0.767 7.826 1.508 1.00 90.00 103 GLN A C 1
ATOM 805 O O . GLN A 1 103 ? 0.782 7.926 2.739 1.00 90.00 103 GLN A O 1
ATOM 810 N N . SER A 1 104 ? -0.271 7.288 0.860 1.00 89.06 104 SER A N 1
ATOM 811 C CA . SER A 1 104 ? -1.422 6.757 1.595 1.00 89.06 104 SER A CA 1
ATOM 812 C C . SER A 1 104 ? -1.101 5.478 2.362 1.00 89.06 104 SER A C 1
ATOM 814 O O . SER A 1 104 ? -1.607 5.315 3.473 1.00 89.06 104 SER A O 1
ATOM 816 N N . HIS A 1 105 ? -0.189 4.634 1.864 1.00 88.75 105 HIS A N 1
ATOM 817 C CA . HIS A 1 105 ? 0.322 3.485 2.617 1.00 88.75 105 HIS A CA 1
ATOM 818 C C . HIS A 1 105 ? 1.031 3.915 3.910 1.00 88.75 105 HIS A C 1
ATOM 820 O O . HIS A 1 105 ? 0.773 3.366 4.985 1.00 88.75 105 HIS A O 1
ATOM 826 N N . VAL A 1 106 ? 1.912 4.920 3.823 1.00 89.62 106 VAL A N 1
ATOM 827 C CA . VAL A 1 106 ? 2.647 5.457 4.982 1.00 89.62 106 VAL A CA 1
ATOM 828 C C . VAL A 1 106 ? 1.680 6.038 6.013 1.00 89.62 106 VAL A C 1
ATOM 830 O O . VAL A 1 106 ? 1.782 5.707 7.197 1.00 89.62 106 VAL A O 1
ATOM 833 N N . LYS A 1 107 ? 0.706 6.843 5.570 1.00 90.75 107 LYS A N 1
ATOM 834 C CA . LYS A 1 107 ? -0.329 7.408 6.450 1.00 90.75 107 LYS A CA 1
ATOM 835 C C . LYS A 1 107 ? -1.142 6.315 7.138 1.00 90.75 107 LYS A C 1
ATOM 837 O O . LYS A 1 107 ? -1.317 6.374 8.349 1.00 90.75 107 LYS A O 1
ATOM 842 N N . LEU A 1 108 ? -1.574 5.290 6.400 1.00 91.50 108 LEU A N 1
ATOM 843 C CA . LEU A 1 108 ? -2.322 4.163 6.960 1.00 91.50 108 LEU A CA 1
ATOM 844 C C . LEU A 1 108 ? -1.523 3.438 8.055 1.00 91.50 108 LEU A C 1
ATOM 846 O O . LEU A 1 108 ? -2.052 3.201 9.141 1.00 91.50 108 LEU A O 1
ATOM 850 N N . ARG A 1 109 ? -0.232 3.162 7.823 1.00 90.56 109 ARG A N 1
ATOM 851 C CA . ARG A 1 109 ? 0.647 2.579 8.855 1.00 90.56 109 ARG A CA 1
ATOM 852 C C . ARG A 1 109 ? 0.766 3.462 10.095 1.00 90.56 109 ARG A C 1
ATOM 854 O O . ARG A 1 109 ? 0.763 2.939 11.206 1.00 90.56 109 ARG A O 1
ATOM 861 N N . GLN A 1 110 ? 0.886 4.777 9.923 1.00 91.31 110 GLN A N 1
ATOM 862 C CA . GLN A 1 110 ? 0.951 5.717 11.047 1.00 91.31 110 GLN A CA 1
ATOM 863 C C . GLN A 1 110 ? -0.358 5.734 11.844 1.00 91.31 110 GLN A C 1
ATOM 865 O O . GLN A 1 110 ? -0.321 5.675 13.071 1.00 91.31 110 GLN A O 1
ATOM 870 N N . THR A 1 111 ? -1.506 5.745 11.161 1.00 89.38 111 THR A N 1
ATOM 871 C CA . THR A 1 111 ? -2.826 5.696 11.802 1.00 89.38 111 THR A CA 1
ATOM 872 C C . THR A 1 111 ? -3.005 4.427 12.632 1.00 89.38 111 THR A C 1
ATOM 874 O O . THR A 1 111 ? -3.449 4.517 13.774 1.00 89.38 111 THR A O 1
ATOM 877 N N . ILE A 1 112 ? -2.622 3.261 12.102 1.00 88.38 112 ILE A N 1
ATOM 878 C CA . ILE A 1 112 ? -2.720 1.986 12.832 1.00 88.38 112 ILE A CA 1
ATOM 879 C C . ILE A 1 112 ? -1.856 2.019 14.093 1.00 88.38 112 ILE A C 1
ATOM 881 O O . ILE A 1 112 ? -2.374 1.786 15.181 1.00 88.38 112 ILE A O 1
ATOM 885 N N . LYS A 1 113 ? -0.583 2.421 13.973 1.00 88.12 113 LYS A N 1
ATOM 886 C CA . LYS A 1 113 ? 0.321 2.537 15.130 1.00 88.12 113 LYS A CA 1
ATOM 887 C C . LYS A 1 113 ? -0.225 3.468 16.212 1.00 88.12 113 LYS A C 1
ATOM 889 O O . LYS A 1 113 ? -0.079 3.189 17.398 1.00 88.12 113 LYS A O 1
ATOM 894 N N . GLN A 1 114 ? -0.845 4.579 15.816 1.00 88.00 114 GLN A N 1
ATOM 895 C CA . GLN A 1 114 ? -1.437 5.521 16.763 1.00 88.00 114 GLN A CA 1
ATOM 896 C C . GLN A 1 114 ? -2.644 4.914 17.492 1.00 88.00 114 GLN A C 1
ATOM 898 O O . GLN A 1 114 ? -2.781 5.091 18.700 1.00 88.00 114 GLN A O 1
ATOM 903 N N . VAL A 1 115 ? -3.502 4.177 16.782 1.00 85.31 115 VAL A N 1
ATOM 904 C CA . VAL A 1 115 ? -4.655 3.491 17.386 1.00 85.31 115 VAL A CA 1
ATOM 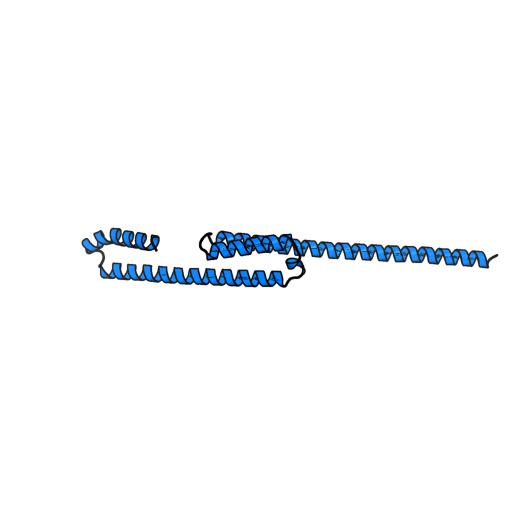905 C C . VAL A 1 115 ? -4.206 2.394 18.349 1.00 85.31 115 VAL A C 1
ATOM 907 O O . VAL A 1 115 ? -4.707 2.341 19.471 1.00 85.31 115 VAL A O 1
ATOM 910 N N . GLU A 1 116 ? -3.231 1.579 17.952 1.00 83.56 116 GLU A N 1
ATOM 911 C CA . GLU A 1 116 ? -2.654 0.531 18.804 1.00 83.56 116 GLU A CA 1
ATOM 912 C C . GLU A 1 116 ? -2.026 1.130 20.073 1.00 83.56 116 GLU A C 1
ATOM 914 O O . GLU A 1 116 ? -2.279 0.660 21.183 1.00 83.56 116 GLU A O 1
ATOM 919 N N . SER A 1 117 ? -1.282 2.235 19.940 1.00 83.88 117 SER A N 1
ATOM 920 C CA . SER A 1 117 ? -0.693 2.939 21.086 1.00 83.88 117 SER A CA 1
ATOM 921 C C . SER A 1 117 ? -1.748 3.502 22.045 1.00 83.88 117 SER A C 1
ATOM 923 O O . SER A 1 117 ? -1.571 3.416 23.264 1.00 83.88 117 SER A O 1
ATOM 925 N N . ASN A 1 118 ? -2.842 4.061 21.521 1.00 79.88 118 ASN A N 1
ATOM 926 C CA . ASN A 1 118 ? -3.920 4.611 22.343 1.00 79.88 118 ASN A CA 1
ATOM 927 C C . ASN A 1 118 ? -4.648 3.509 23.127 1.00 79.88 118 ASN A C 1
ATOM 929 O O . ASN A 1 118 ? -4.898 3.670 24.321 1.00 79.88 118 ASN A O 1
ATOM 933 N N . GLN A 1 119 ? -4.915 2.364 22.496 1.00 72.50 119 GLN A N 1
ATOM 934 C CA . GLN A 1 119 ? -5.551 1.229 23.169 1.00 72.50 119 GLN A CA 1
ATOM 935 C C . GLN A 1 119 ? -4.683 0.653 24.293 1.00 72.50 119 GLN A C 1
ATOM 937 O O . GLN A 1 119 ? -5.201 0.360 25.371 1.00 72.50 119 GLN A O 1
ATOM 942 N N . GLN A 1 120 ? -3.366 0.546 24.088 1.00 72.75 120 GLN A N 1
ATOM 943 C CA . GLN A 1 120 ? -2.441 0.090 25.130 1.00 72.75 120 GLN A CA 1
ATOM 944 C C . GLN A 1 120 ? -2.505 0.999 26.373 1.00 72.75 120 GLN A C 1
ATOM 946 O O . GLN A 1 120 ? -2.532 0.514 27.507 1.00 72.75 120 GLN A O 1
ATOM 951 N N . SER A 1 121 ? -2.580 2.321 26.171 1.00 69.56 121 SER A N 1
ATOM 952 C CA . SER A 1 121 ? -2.708 3.296 27.263 1.00 69.56 121 SER A CA 1
ATOM 953 C C . SER A 1 121 ? -4.021 3.134 28.033 1.00 69.56 121 SER A C 1
ATOM 955 O O . SER A 1 121 ? -4.024 3.166 29.266 1.00 69.56 121 SER A O 1
ATOM 957 N N . ASP A 1 122 ? -5.127 2.913 27.326 1.00 68.75 122 ASP A N 1
ATOM 958 C CA . ASP A 1 122 ? -6.446 2.759 27.944 1.00 68.75 122 ASP A CA 1
ATOM 959 C C . ASP A 1 122 ? -6.555 1.473 28.772 1.00 68.75 122 ASP A C 1
ATOM 961 O O . ASP A 1 122 ? -7.143 1.485 29.859 1.00 68.75 122 ASP A O 1
ATOM 965 N N . VAL A 1 123 ? -5.940 0.377 28.313 1.00 72.56 123 VAL A N 1
ATOM 966 C CA . VAL A 1 123 ? -5.848 -0.875 29.083 1.00 72.56 123 VAL A CA 1
ATOM 967 C C . VAL A 1 123 ? -5.048 -0.659 30.370 1.00 72.56 123 VAL A C 1
ATOM 969 O O . VAL A 1 123 ? -5.504 -1.059 31.444 1.00 72.56 123 VAL A O 1
ATOM 972 N N . HIS A 1 124 ? -3.908 0.036 30.300 1.00 68.44 124 HIS A N 1
ATOM 973 C CA . HIS A 1 124 ? -3.107 0.357 31.486 1.00 68.44 124 HIS A CA 1
ATOM 974 C C . HIS A 1 124 ? -3.866 1.230 32.494 1.00 68.44 124 HIS A C 1
ATOM 976 O O . HIS A 1 124 ? -3.866 0.924 33.687 1.00 68.44 124 HIS A O 1
ATOM 982 N N . LYS A 1 125 ? -4.573 2.269 32.033 1.00 70.12 125 LYS A N 1
ATOM 983 C CA . LYS A 1 125 ?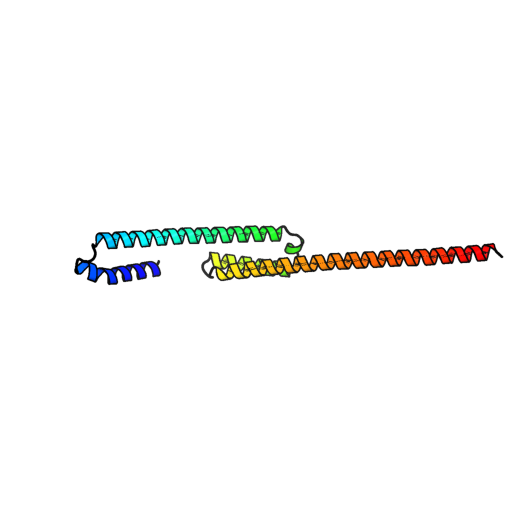 -5.375 3.138 32.911 1.00 70.12 125 LYS A CA 1
ATOM 984 C C . LYS A 1 125 ? -6.515 2.381 33.593 1.00 70.12 125 LYS A C 1
ATOM 986 O O . LYS A 1 125 ? -6.742 2.574 34.787 1.00 70.12 125 LYS A O 1
ATOM 991 N N . LYS A 1 126 ? -7.214 1.500 32.864 1.00 70.69 126 LYS A N 1
ATOM 992 C CA . LYS A 1 126 ? -8.278 0.655 33.436 1.00 70.69 126 LYS A CA 1
ATOM 993 C C . LYS A 1 126 ? -7.733 -0.325 34.474 1.00 70.69 126 LYS A C 1
ATOM 995 O O . LYS A 1 126 ? -8.335 -0.476 35.536 1.00 70.69 126 LYS A O 1
ATOM 1000 N N . ALA A 1 127 ? -6.587 -0.952 34.204 1.00 70.56 127 ALA A N 1
ATOM 1001 C CA . ALA A 1 127 ? -5.933 -1.846 35.158 1.00 70.56 127 ALA A CA 1
ATOM 1002 C C . ALA A 1 127 ? -5.523 -1.105 36.443 1.00 70.56 127 ALA A C 1
ATOM 1004 O O . ALA A 1 127 ? -5.745 -1.596 37.552 1.00 70.56 127 ALA A O 1
ATOM 1005 N N . GLU A 1 128 ? -4.993 0.112 36.309 1.00 74.81 128 GLU A N 1
ATOM 1006 C CA . GLU A 1 128 ? -4.598 0.933 37.451 1.00 74.81 128 GLU A CA 1
ATOM 1007 C C . GLU A 1 128 ? -5.805 1.393 38.284 1.00 74.81 128 GLU A C 1
ATOM 1009 O O . GLU A 1 128 ? -5.779 1.308 39.514 1.00 74.81 128 GLU A O 1
ATOM 1014 N N . GLN A 1 129 ? -6.899 1.809 37.638 1.00 74.94 129 GLN A N 1
ATOM 1015 C CA . GLN A 1 129 ? -8.147 2.152 38.328 1.00 74.94 129 GLN A CA 1
ATOM 1016 C C . GLN A 1 129 ? -8.745 0.955 39.074 1.00 74.94 129 GLN A C 1
ATOM 1018 O O . GLN A 1 129 ? -9.134 1.099 40.233 1.00 74.94 129 GLN A O 1
ATOM 1023 N N . SER A 1 130 ? -8.767 -0.227 38.452 1.00 71.44 130 SER A N 1
ATOM 1024 C CA . SER A 1 130 ? -9.244 -1.456 39.096 1.00 71.44 130 SER A CA 1
ATOM 1025 C C . SER A 1 130 ? -8.398 -1.823 40.318 1.00 71.44 130 SER A C 1
ATOM 1027 O O . SER A 1 130 ? -8.943 -2.200 41.354 1.00 71.44 130 SER A O 1
ATOM 1029 N N . SER A 1 131 ? -7.073 -1.675 40.231 1.00 75.94 131 SER A N 1
ATOM 1030 C CA . SER A 1 131 ? -6.158 -1.921 41.354 1.00 75.94 131 SER A CA 1
ATOM 1031 C C . SER A 1 131 ? -6.390 -0.940 42.511 1.00 75.94 131 SER A C 1
ATOM 1033 O O . SER A 1 131 ? -6.503 -1.343 43.671 1.00 75.94 131 SER A O 1
ATOM 1035 N N . ARG A 1 132 ? -6.558 0.355 42.207 1.00 78.06 132 ARG A N 1
ATOM 1036 C CA . ARG A 1 132 ? -6.880 1.382 43.214 1.00 78.06 132 ARG A CA 1
ATOM 1037 C C . ARG A 1 132 ? -8.232 1.125 43.885 1.00 78.06 132 ARG A C 1
ATOM 1039 O O . ARG A 1 132 ? -8.322 1.224 45.108 1.00 78.06 132 ARG A O 1
ATOM 1046 N N . ALA A 1 133 ? -9.255 0.754 43.114 1.00 76.69 133 ALA A N 1
ATOM 1047 C CA . ALA A 1 133 ? -10.581 0.422 43.636 1.00 76.69 133 ALA A CA 1
ATOM 1048 C C . ALA A 1 133 ? -10.547 -0.809 44.556 1.00 76.69 133 ALA A C 1
ATOM 1050 O O . ALA A 1 133 ? -11.136 -0.787 45.636 1.00 76.69 133 ALA A O 1
ATOM 1051 N N . TRP A 1 134 ? -9.801 -1.849 44.174 1.00 79.00 134 TRP A N 1
ATOM 1052 C CA . TRP A 1 134 ? -9.615 -3.046 44.997 1.00 79.00 134 TRP A CA 1
ATOM 1053 C C . TRP A 1 134 ? -8.923 -2.736 46.331 1.00 79.00 134 TRP A C 1
ATOM 1055 O O . TRP A 1 134 ? -9.361 -3.191 47.389 1.00 79.00 134 TRP A O 1
ATOM 1065 N N . ASN A 1 135 ? -7.878 -1.906 46.304 1.00 81.94 135 ASN A N 1
ATOM 1066 C CA . ASN A 1 135 ? -7.159 -1.506 47.514 1.00 81.94 135 ASN A CA 1
ATOM 1067 C C . ASN A 1 135 ? -8.025 -0.657 48.460 1.00 81.94 135 ASN A C 1
ATOM 1069 O O . ASN A 1 135 ? -7.965 -0.857 49.674 1.00 81.94 135 ASN A O 1
ATOM 1073 N N . LEU A 1 136 ? -8.862 0.235 47.920 1.00 81.25 136 LEU A N 1
ATOM 1074 C CA . LEU A 1 136 ? -9.835 1.013 48.699 1.00 81.25 136 LEU A CA 1
ATOM 1075 C C . LEU A 1 136 ? -10.930 0.132 49.316 1.00 81.25 136 LEU A C 1
ATOM 1077 O O . LEU A 1 136 ? -11.277 0.305 50.482 1.00 81.25 136 LEU A O 1
ATOM 1081 N N . ALA A 1 137 ? -11.456 -0.840 48.569 1.00 80.62 137 ALA A N 1
ATOM 1082 C CA . ALA A 1 137 ? -12.450 -1.774 49.095 1.00 80.62 137 ALA A CA 1
ATOM 1083 C C . ALA A 1 137 ? -11.877 -2.617 50.247 1.00 80.62 137 ALA A C 1
ATOM 1085 O O . ALA A 1 137 ? -12.532 -2.814 51.273 1.00 80.62 137 ALA A O 1
ATOM 1086 N N . LYS A 1 138 ? -10.622 -3.062 50.114 1.00 83.25 138 LYS A N 1
ATOM 1087 C CA . LYS A 1 138 ? -9.923 -3.823 51.154 1.00 83.25 138 LYS A CA 1
ATOM 1088 C C . LYS A 1 138 ? -9.688 -2.992 52.417 1.00 83.25 138 LYS A C 1
ATOM 1090 O O . LYS A 1 138 ? -9.914 -3.498 53.515 1.00 83.25 138 LYS A O 1
ATOM 1095 N N . SER A 1 139 ? -9.259 -1.734 52.283 1.00 82.94 139 SER A N 1
ATOM 1096 C CA . SER A 1 139 ? -9.032 -0.862 53.444 1.00 82.94 139 SER A CA 1
ATOM 1097 C C . SER A 1 139 ? -10.335 -0.531 54.176 1.00 82.94 139 SER A C 1
ATOM 1099 O O . SER A 1 139 ? -10.384 -0.643 55.400 1.00 82.94 139 SER A O 1
ATOM 1101 N N . LEU A 1 140 ? -11.412 -0.225 53.446 1.00 84.62 140 LEU A N 1
ATOM 1102 C CA . LEU A 1 140 ? -12.738 -0.001 54.030 1.00 84.62 140 LEU A CA 1
ATOM 1103 C C . LEU A 1 140 ? -13.267 -1.245 54.756 1.00 84.62 140 LEU A C 1
ATOM 1105 O O . LEU A 1 140 ? -13.758 -1.129 55.878 1.00 84.62 140 LEU A O 1
ATOM 1109 N N . GLY A 1 141 ? -13.114 -2.437 54.168 1.00 84.38 141 GLY A N 1
ATOM 1110 C CA . GLY A 1 141 ? -13.516 -3.695 54.804 1.00 84.38 141 GLY A CA 1
ATOM 1111 C C . GLY A 1 141 ? -12.813 -3.944 56.143 1.00 84.38 141 GLY A C 1
ATOM 1112 O O . GLY A 1 141 ? -13.463 -4.323 57.115 1.00 84.38 141 GLY A O 1
ATOM 1113 N N . ILE A 1 142 ? -11.506 -3.665 56.226 1.00 86.88 142 ILE A N 1
ATOM 1114 C CA . ILE A 1 142 ? -10.737 -3.792 57.476 1.00 86.88 142 ILE A CA 1
ATOM 1115 C C . ILE A 1 142 ? -11.259 -2.818 58.540 1.00 86.88 142 ILE A C 1
ATOM 1117 O O . ILE A 1 142 ? -11.438 -3.211 59.694 1.00 86.88 142 ILE A O 1
ATOM 1121 N N . ILE A 1 143 ? -11.545 -1.567 58.165 1.00 88.06 143 ILE A N 1
ATOM 1122 C CA . ILE A 1 143 ? -12.049 -0.547 59.099 1.00 88.06 143 ILE A CA 1
ATOM 1123 C C . ILE A 1 143 ? -13.394 -0.977 59.697 1.00 88.06 143 ILE A C 1
ATOM 1125 O O . ILE A 1 143 ? -13.555 -0.943 60.918 1.00 88.06 143 ILE A O 1
ATOM 1129 N N . VAL A 1 144 ? -14.334 -1.436 58.862 1.00 87.56 144 VAL A N 1
ATOM 1130 C CA . VAL A 1 144 ? -15.653 -1.895 59.330 1.00 87.56 144 VAL A CA 1
ATOM 1131 C C . VAL A 1 144 ? -15.517 -3.103 60.253 1.00 87.56 144 VAL A C 1
ATOM 1133 O O . VAL A 1 144 ? -16.109 -3.113 61.331 1.00 87.56 144 VAL A O 1
ATOM 1136 N N . LEU A 1 145 ? -14.694 -4.089 59.882 1.00 87.06 145 LEU A N 1
ATOM 1137 C CA . LEU A 1 145 ? -14.482 -5.284 60.702 1.00 87.06 145 LEU A CA 1
ATOM 1138 C C . LEU A 1 145 ? -13.934 -4.921 62.092 1.00 87.06 145 LEU A C 1
ATOM 1140 O O . LEU A 1 145 ? -14.415 -5.419 63.108 1.00 87.06 145 LEU A O 1
ATOM 1144 N N . THR A 1 146 ? -12.964 -4.005 62.135 1.00 87.19 146 THR A N 1
ATOM 1145 C CA . THR A 1 146 ? -12.347 -3.540 63.386 1.00 87.19 146 THR A CA 1
ATOM 1146 C C . THR A 1 146 ? -13.365 -2.814 64.268 1.00 87.19 146 THR A C 1
ATOM 1148 O O . THR A 1 146 ? -13.437 -3.072 65.469 1.00 87.19 146 THR A O 1
ATOM 1151 N N . ALA A 1 147 ? -14.204 -1.956 63.677 1.00 86.00 147 ALA A N 1
ATOM 1152 C CA . ALA A 1 147 ? -15.265 -1.258 64.399 1.00 86.00 147 ALA A CA 1
ATOM 1153 C C . ALA A 1 147 ? -16.298 -2.231 64.997 1.00 86.00 147 ALA A C 1
ATOM 1155 O O . ALA A 1 147 ? -16.662 -2.093 66.166 1.00 86.00 147 ALA A O 1
ATOM 1156 N N . CYS A 1 148 ? -16.720 -3.253 64.245 1.00 86.50 148 CYS A N 1
ATOM 1157 C CA . CYS A 1 148 ? -17.646 -4.278 64.735 1.00 86.50 148 CYS A CA 1
ATOM 1158 C C . CYS A 1 148 ? -17.080 -5.059 65.931 1.00 86.50 148 CYS A C 1
ATOM 1160 O O . CYS A 1 148 ? -17.804 -5.305 66.896 1.00 86.50 148 CYS A O 1
ATOM 1162 N N . ILE A 1 149 ? -15.789 -5.411 65.899 1.00 88.00 149 ILE A N 1
ATOM 1163 C CA . ILE A 1 149 ? -15.123 -6.121 67.003 1.00 88.00 149 ILE A CA 1
ATOM 1164 C C . ILE A 1 149 ? -15.112 -5.263 68.274 1.00 88.00 149 ILE A C 1
ATOM 1166 O O . ILE A 1 149 ? -15.459 -5.756 69.348 1.00 88.00 149 ILE A O 1
ATOM 1170 N N . ILE A 1 150 ? -14.758 -3.979 68.157 1.00 87.62 150 ILE A N 1
ATOM 1171 C CA . ILE A 1 150 ? -14.722 -3.053 69.300 1.00 87.62 150 ILE A CA 1
ATOM 1172 C C . ILE A 1 150 ? -16.113 -2.924 69.929 1.00 87.62 150 ILE A C 1
ATOM 1174 O O . ILE A 1 150 ? -16.249 -3.057 71.144 1.00 87.62 150 ILE A O 1
ATOM 1178 N N . VAL A 1 151 ? -17.154 -2.718 69.116 1.00 85.88 151 VAL A N 1
ATOM 1179 C CA . VAL A 1 151 ? -18.538 -2.616 69.606 1.00 85.88 151 VAL A CA 1
ATOM 1180 C C . VAL A 1 151 ? -18.982 -3.911 70.292 1.00 85.88 151 VAL A C 1
ATOM 1182 O O . VAL A 1 151 ? -19.547 -3.854 71.385 1.00 85.88 151 VAL A O 1
ATOM 1185 N N . GLY A 1 152 ? -18.678 -5.075 69.708 1.00 84.19 152 GLY A N 1
ATOM 1186 C CA . GLY A 1 152 ? -18.981 -6.374 70.313 1.00 84.19 152 GLY A CA 1
ATOM 1187 C C . GLY A 1 152 ? -18.301 -6.569 71.671 1.00 84.19 152 GLY A C 1
ATOM 1188 O O . GLY A 1 152 ? -18.945 -6.993 72.629 1.00 84.19 152 GLY A O 1
ATOM 1189 N N . MET A 1 153 ? -17.027 -6.187 71.793 1.00 81.12 153 MET A N 1
ATOM 1190 C CA . MET A 1 153 ? -16.300 -6.246 73.067 1.00 81.12 153 MET A CA 1
ATOM 1191 C C . MET A 1 153 ? -16.860 -5.289 74.127 1.00 81.12 153 MET A C 1
ATOM 1193 O O . MET A 1 153 ? -16.867 -5.634 75.307 1.00 81.12 153 MET A O 1
ATOM 1197 N N . VAL A 1 154 ? -17.324 -4.100 73.732 1.00 81.88 154 VAL A N 1
ATOM 1198 C CA . VAL A 1 154 ? -17.952 -3.138 74.655 1.00 81.88 154 VAL A CA 1
ATOM 1199 C C . VAL A 1 154 ? -19.294 -3.661 75.167 1.00 81.88 154 VAL A C 1
ATOM 1201 O O . VAL A 1 154 ? -19.572 -3.541 76.358 1.00 81.88 154 VAL A O 1
ATOM 1204 N N . LEU A 1 155 ? -20.104 -4.271 74.297 1.00 75.19 155 LEU A N 1
ATOM 1205 C CA . LEU A 1 155 ? -21.393 -4.858 74.676 1.00 75.19 155 LEU A CA 1
ATOM 1206 C C . LEU A 1 155 ? -21.244 -6.086 75.584 1.00 75.19 155 LEU A C 1
ATOM 1208 O O . LEU A 1 155 ? -22.072 -6.271 76.462 1.00 75.19 155 LEU A O 1
ATOM 1212 N N . LEU A 1 156 ? -20.185 -6.885 75.419 1.00 71.75 156 LEU A N 1
ATOM 1213 C CA . LEU A 1 156 ? -19.890 -8.050 76.272 1.00 71.75 156 LEU A CA 1
ATOM 1214 C C . LEU A 1 156 ? -19.329 -7.691 77.661 1.00 71.75 156 LEU A C 1
ATOM 1216 O O . LEU A 1 156 ? -19.243 -8.562 78.523 1.00 71.75 156 LEU A O 1
ATOM 1220 N N . LYS A 1 157 ? -18.893 -6.442 77.874 1.00 64.38 157 LYS A N 1
ATOM 1221 C CA . LYS A 1 157 ? -18.329 -5.959 79.150 1.00 64.38 157 LYS A CA 1
ATOM 1222 C C . LYS A 1 157 ? -19.347 -5.265 80.065 1.00 64.38 157 LYS A C 1
ATOM 1224 O O . LYS A 1 157 ? -18.966 -4.883 81.171 1.00 64.38 157 LYS A O 1
ATOM 1229 N N . ARG A 1 158 ? -20.584 -5.060 79.607 1.00 52.00 158 ARG A N 1
ATOM 1230 C CA . ARG A 1 158 ? -21.717 -4.607 80.429 1.00 52.00 158 ARG A CA 1
ATOM 1231 C C . ARG A 1 158 ? -22.562 -5.797 80.847 1.00 52.00 158 ARG A C 1
ATOM 1233 O O . ARG A 1 158 ? -23.098 -5.720 81.970 1.00 52.00 158 ARG A O 1
#

Secondary structure (DSSP, 8-state):
-HHHHHHHHHHHHHHHHHHHTTSS-HHHHHHHHHHHHHHHHHHHHHHHHHHHHHHHHHHHHHHHHHT-HHHHS-HHHHHHHHHHHHHHHHHHTTSS-THHHHHHHHHHHHHHHHHHHHHHHHHHHHHHHHHHHHHHHHHHHHHHHHHHHHHHHHHTT-

Foldseek 3Di:
DVVLVVVLVVLCVVCVVCCVVVNDPPVVSVVVNVVVVVVVVVVVVVVVVVLVVVLVVLVVVLVVQCVDPQSVPDPVLVVLSVLLVVQNVCVVVVNDDPVRNVVSVVVSVVVVVVSVVVVVVVVVVVVVVVVVVVVVVVVVVVVVVVVVVVVVVVVVVD

Radius of gyration: 35.91 Å; chains: 1; bounding box: 55×24×124 Å

Sequence (158 aa):
MLTIILKLLLVEQICRPAINAGILKSDDVSRATHHVISLGETLKRAYNRACDNAVKNSNEFLLSIENNENASTNATVQRAVKQHRNDVKEFQKGKVNVDVPYQSHVKLRQTIKQVESNQQSDVHKKAEQSSRAWNLAKSLGIIVLTACIIVGMVLLKR

pLDDT: mean 80.49, std 9.25, range [40.84, 93.44]